Protein AF-A0A1R4KHD8-F1 (afdb_monomer_lite)

Structure (mmCIF, N/CA/C/O backbone):
data_AF-A0A1R4KHD8-F1
#
_entry.id   AF-A0A1R4KHD8-F1
#
loop_
_atom_site.group_PDB
_atom_site.id
_atom_site.type_symbol
_atom_site.label_atom_id
_atom_site.label_alt_id
_atom_site.label_comp_id
_atom_site.label_asym_id
_atom_site.label_entity_id
_atom_site.label_seq_id
_atom_site.pdbx_PDB_ins_code
_atom_site.Cartn_x
_atom_site.Cartn_y
_atom_site.Cartn_z
_atom_site.occupancy
_atom_site.B_iso_or_equiv
_atom_site.auth_seq_id
_atom_site.auth_comp_id
_atom_site.auth_asym_id
_atom_site.auth_atom_id
_atom_site.pdbx_PDB_model_num
ATOM 1 N N . MET A 1 1 ? -5.025 -14.412 -11.985 1.00 46.69 1 MET A N 1
ATOM 2 C CA . MET A 1 1 ? -4.097 -13.845 -12.997 1.00 46.69 1 MET A CA 1
ATOM 3 C C . MET A 1 1 ? -4.315 -12.347 -13.293 1.00 46.69 1 MET A C 1
ATOM 5 O O . MET A 1 1 ? -3.514 -11.776 -14.019 1.00 46.69 1 MET A O 1
ATOM 9 N N . ILE A 1 2 ? -5.329 -11.673 -12.724 1.00 54.00 2 ILE A N 1
ATOM 10 C CA . ILE A 1 2 ? -5.618 -10.249 -13.019 1.00 54.00 2 ILE A CA 1
ATOM 11 C C . ILE A 1 2 ? -4.815 -9.285 -12.113 1.00 54.00 2 ILE A C 1
ATOM 13 O O . ILE A 1 2 ? -4.473 -8.186 -12.538 1.00 54.00 2 ILE A O 1
ATOM 17 N N . PHE A 1 3 ? -4.403 -9.729 -10.918 1.00 66.75 3 PHE A N 1
ATOM 18 C CA . PHE A 1 3 ? -3.704 -8.894 -9.930 1.00 66.75 3 PHE A CA 1
ATOM 19 C C . PHE A 1 3 ? -2.341 -8.356 -10.388 1.00 66.75 3 PHE A C 1
ATOM 21 O O . PHE A 1 3 ? -2.056 -7.189 -10.149 1.00 66.75 3 PHE A O 1
ATOM 28 N N . ASN A 1 4 ? -1.531 -9.142 -11.109 1.00 73.88 4 ASN A N 1
ATOM 29 C CA . ASN A 1 4 ? -0.166 -8.725 -11.473 1.00 73.88 4 ASN A CA 1
ATOM 30 C C . ASN A 1 4 ? -0.104 -7.455 -12.328 1.00 73.88 4 ASN A C 1
ATOM 32 O O . ASN A 1 4 ? 0.875 -6.720 -12.250 1.00 73.88 4 ASN A O 1
ATOM 36 N N . LYS A 1 5 ? -1.120 -7.198 -13.159 1.00 82.38 5 LYS A N 1
ATOM 37 C CA . LYS A 1 5 ? -1.167 -5.970 -13.963 1.00 82.38 5 LYS A CA 1
ATOM 38 C C . LYS A 1 5 ? -1.673 -4.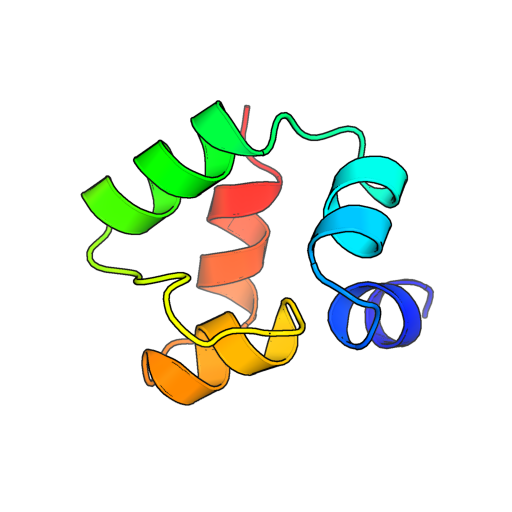789 -13.141 1.00 82.38 5 LYS A C 1
ATOM 40 O O . LYS A 1 5 ? -1.151 -3.693 -13.293 1.00 82.38 5 LYS A O 1
ATOM 45 N N . THR A 1 6 ? -2.644 -5.021 -12.259 1.00 88.00 6 THR A N 1
ATOM 46 C CA . THR A 1 6 ? -3.217 -3.982 -11.395 1.00 88.00 6 THR A CA 1
ATOM 47 C C . THR A 1 6 ? -2.202 -3.460 -10.388 1.00 88.00 6 THR A C 1
ATOM 49 O O . THR A 1 6 ? -2.077 -2.254 -10.229 1.00 88.00 6 THR A O 1
ATOM 52 N N . VAL A 1 7 ? -1.433 -4.342 -9.744 1.00 90.88 7 VAL A N 1
ATOM 53 C CA . VAL A 1 7 ? -0.483 -3.925 -8.700 1.00 90.88 7 VAL A CA 1
ATOM 54 C C . VAL A 1 7 ? 0.733 -3.172 -9.235 1.00 90.88 7 VAL A C 1
ATOM 56 O O . VAL A 1 7 ? 1.332 -2.409 -8.488 1.00 90.88 7 VAL A O 1
ATOM 59 N N . LYS A 1 8 ? 1.059 -3.355 -10.522 1.00 93.12 8 LYS A N 1
ATOM 60 C CA . LYS A 1 8 ? 2.126 -2.641 -11.243 1.00 93.12 8 LYS A CA 1
ATOM 61 C C . LYS A 1 8 ? 1.615 -1.416 -12.008 1.00 93.12 8 LYS A C 1
ATOM 63 O O . LYS A 1 8 ? 2.399 -0.717 -12.644 1.00 93.12 8 LYS A O 1
ATOM 68 N N . ALA A 1 9 ? 0.304 -1.177 -12.013 1.00 93.88 9 ALA A N 1
ATOM 69 C CA . ALA A 1 9 ? -0.256 0.038 -12.582 1.00 93.88 9 ALA A CA 1
ATOM 70 C C . ALA A 1 9 ? -0.003 1.220 -11.631 1.00 93.88 9 ALA A C 1
ATOM 72 O O . ALA A 1 9 ? 0.137 1.009 -10.422 1.00 93.88 9 ALA A O 1
ATOM 73 N N . PRO A 1 10 ? -0.004 2.463 -12.146 1.00 94.44 10 PRO A N 1
ATOM 74 C CA . PRO A 1 10 ? -0.003 3.649 -11.299 1.00 94.44 10 PRO A CA 1
ATOM 75 C C . PRO A 1 10 ? -1.083 3.560 -10.210 1.00 94.44 10 PRO A C 1
ATOM 77 O O . PRO A 1 10 ? -2.215 3.178 -10.512 1.00 94.44 10 PRO A O 1
ATOM 80 N N . ILE A 1 11 ? -0.759 3.911 -8.961 1.00 91.75 11 ILE A N 1
ATOM 81 C CA . ILE A 1 11 ? -1.631 3.750 -7.781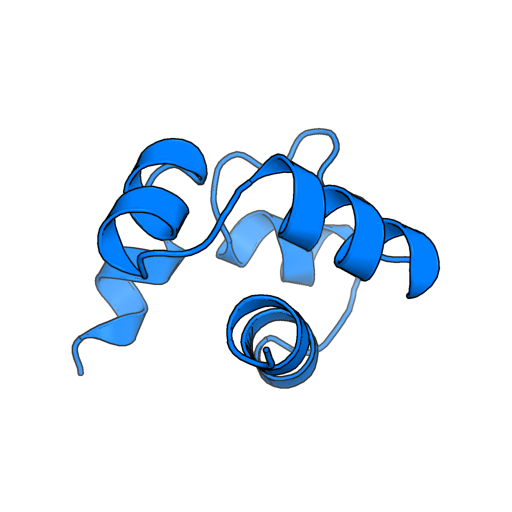 1.00 91.75 11 ILE A CA 1
ATOM 82 C C . ILE A 1 11 ? -3.025 4.327 -8.016 1.00 91.75 11 ILE A C 1
ATOM 84 O O . ILE A 1 11 ? -4.022 3.692 -7.686 1.00 91.75 11 ILE A O 1
ATOM 88 N N . ASN A 1 12 ? -3.117 5.500 -8.641 1.00 90.12 12 ASN A N 1
ATOM 89 C CA . ASN A 1 12 ? -4.391 6.141 -8.955 1.00 90.12 12 ASN A CA 1
ATOM 90 C C . ASN A 1 12 ? -5.252 5.305 -9.923 1.00 90.12 12 ASN A C 1
ATOM 92 O O . ASN A 1 12 ? -6.470 5.224 -9.767 1.00 90.12 12 ASN A O 1
ATOM 96 N N . VAL A 1 13 ? -4.628 4.660 -10.913 1.00 92.38 13 VAL A N 1
ATOM 97 C CA . VAL A 1 13 ? -5.294 3.752 -11.856 1.00 92.38 13 VAL A CA 1
ATOM 98 C C . VAL A 1 13 ? -5.663 2.446 -11.163 1.00 92.38 13 VAL A C 1
ATOM 100 O O . VAL A 1 13 ? -6.777 1.951 -11.345 1.00 92.38 13 VAL A O 1
ATOM 103 N N . ALA A 1 14 ? -4.756 1.901 -10.354 1.00 92.12 14 ALA A N 1
ATOM 104 C CA . ALA A 1 14 ? -4.978 0.675 -9.608 1.00 92.12 14 ALA A CA 1
ATOM 105 C C . ALA A 1 14 ? -6.165 0.833 -8.649 1.00 92.12 14 ALA A C 1
ATOM 107 O O . ALA A 1 14 ? -7.114 0.063 -8.725 1.00 92.12 14 ALA A O 1
ATOM 108 N N . PHE A 1 15 ? -6.188 1.888 -7.836 1.00 90.50 15 PHE A N 1
ATOM 109 C CA . PHE A 1 15 ? -7.259 2.140 -6.871 1.00 90.50 15 PHE A CA 1
ATOM 110 C C . PHE A 1 15 ? -8.608 2.354 -7.558 1.00 90.50 15 PHE A C 1
ATOM 112 O O . PHE A 1 15 ? -9.612 1.778 -7.145 1.00 90.50 15 PHE A O 1
ATOM 119 N N . LYS A 1 16 ? -8.626 3.092 -8.676 1.00 90.88 16 LYS A N 1
ATOM 120 C CA . LYS A 1 16 ? -9.831 3.243 -9.499 1.00 90.88 16 LYS A CA 1
ATOM 121 C C . LYS A 1 16 ? -10.325 1.905 -10.051 1.00 90.88 16 LYS A C 1
ATOM 123 O O . LYS A 1 16 ? -11.525 1.657 -10.058 1.00 90.88 16 LYS A O 1
ATOM 128 N N . THR A 1 17 ? -9.412 1.049 -10.509 1.00 90.81 17 THR A N 1
ATOM 129 C CA . THR A 1 17 ? -9.737 -0.292 -11.027 1.00 90.81 17 THR A CA 1
ATOM 130 C C . THR A 1 17 ? -10.306 -1.192 -9.933 1.00 90.81 17 THR A C 1
ATOM 132 O O . THR A 1 17 ? -11.187 -2.001 -10.199 1.00 90.81 17 THR A O 1
ATOM 135 N N . LEU A 1 18 ? -9.811 -1.033 -8.707 1.00 88.81 18 LEU A N 1
ATOM 136 C CA . LEU A 1 18 ? -10.254 -1.773 -7.531 1.00 88.81 18 LEU A CA 1
ATOM 137 C C . LEU A 1 18 ? -11.528 -1.190 -6.897 1.00 88.81 18 LEU A C 1
ATOM 139 O O . LEU A 1 18 ? -12.090 -1.808 -6.004 1.00 88.81 18 LEU A O 1
ATOM 143 N N . GLY A 1 19 ? -11.997 -0.026 -7.358 1.00 90.75 19 GLY A N 1
ATOM 144 C CA . GLY A 1 19 ? -13.199 0.624 -6.833 1.00 90.75 19 GLY A CA 1
ATOM 145 C C . GLY A 1 19 ? -13.039 1.187 -5.419 1.00 90.75 19 GLY A C 1
ATOM 146 O O . GLY A 1 19 ? -14.039 1.447 -4.758 1.00 90.75 19 GLY A O 1
ATOM 147 N N . VAL A 1 20 ? -11.804 1.388 -4.952 1.00 90.81 20 VAL A N 1
ATOM 148 C CA . VAL A 1 20 ? -11.516 1.829 -3.581 1.00 90.81 20 VAL A CA 1
ATOM 149 C C . VAL A 1 20 ? -11.319 3.342 -3.504 1.00 90.81 20 VAL A C 1
ATOM 151 O O . VAL A 1 20 ? -10.819 3.981 -4.434 1.00 90.81 20 VAL A O 1
ATOM 154 N N . ASN A 1 21 ? -11.691 3.932 -2.368 1.00 91.56 21 ASN A N 1
ATOM 155 C CA . ASN A 1 21 ? -11.449 5.348 -2.105 1.00 91.56 21 ASN A CA 1
ATOM 156 C C . ASN A 1 21 ? -9.989 5.566 -1.676 1.00 91.56 21 ASN A C 1
ATOM 158 O O . ASN A 1 21 ? -9.545 5.015 -0.669 1.00 91.56 21 ASN A O 1
ATOM 162 N N . TYR A 1 22 ? -9.262 6.400 -2.424 1.00 90.56 22 TYR A N 1
ATOM 163 C CA . TYR A 1 22 ? -7.849 6.675 -2.162 1.00 90.56 22 TYR A CA 1
ATOM 164 C C . TYR A 1 22 ? -7.586 7.258 -0.777 1.00 90.56 22 TYR A C 1
ATOM 166 O O . TYR A 1 22 ? -6.679 6.787 -0.103 1.00 90.56 22 TYR A O 1
ATOM 174 N N . GLU A 1 23 ? -8.364 8.246 -0.339 1.00 91.50 23 GLU A N 1
ATOM 175 C CA . GLU A 1 23 ? -8.150 8.905 0.953 1.00 91.50 23 GLU A CA 1
ATOM 176 C C . GLU A 1 23 ? -8.372 7.928 2.111 1.00 91.50 23 GLU A C 1
ATOM 178 O O . GLU A 1 23 ? -7.520 7.821 2.992 1.00 91.50 23 GLU A O 1
ATOM 183 N N . ARG A 1 24 ? -9.451 7.134 2.051 1.00 92.75 24 ARG A N 1
ATOM 184 C CA . ARG A 1 24 ? -9.755 6.091 3.047 1.00 92.75 24 ARG A CA 1
ATOM 185 C C . ARG A 1 24 ? -8.642 5.048 3.125 1.00 92.75 24 ARG A C 1
ATOM 187 O O . ARG A 1 24 ? -8.193 4.697 4.213 1.00 92.75 24 ARG A O 1
ATOM 194 N N . VAL A 1 25 ? -8.182 4.555 1.975 1.00 93.38 25 VAL A N 1
ATOM 195 C CA . VAL A 1 25 ? -7.106 3.557 1.907 1.00 93.38 25 VAL A CA 1
ATOM 196 C C . VAL A 1 25 ? -5.781 4.145 2.390 1.00 93.38 25 VAL A C 1
ATOM 198 O O . VAL A 1 25 ? -5.070 3.497 3.153 1.00 93.38 25 VAL A O 1
ATOM 201 N N . ALA A 1 26 ? -5.454 5.377 1.998 1.00 93.44 26 ALA A N 1
ATOM 202 C CA . ALA A 1 26 ? -4.244 6.068 2.431 1.00 93.44 26 ALA A CA 1
ATOM 203 C C . ALA A 1 26 ? -4.210 6.245 3.954 1.00 93.44 26 ALA A C 1
ATOM 205 O O . ALA A 1 26 ? -3.189 5.972 4.587 1.00 93.44 26 ALA A O 1
ATOM 206 N N . GLU A 1 27 ? -5.329 6.655 4.552 1.00 94.44 27 GLU A N 1
ATOM 207 C CA . GLU A 1 27 ? -5.466 6.771 6.001 1.00 94.44 27 GLU A CA 1
ATOM 208 C C . GLU A 1 27 ? -5.339 5.408 6.691 1.00 94.44 27 GLU A C 1
ATOM 210 O O . GLU A 1 27 ? -4.588 5.266 7.656 1.00 94.44 27 GLU A O 1
ATOM 215 N N . LYS A 1 28 ? -6.003 4.376 6.163 1.00 94.44 28 LYS A N 1
ATOM 216 C CA . LYS A 1 28 ? -5.942 3.016 6.708 1.00 94.44 28 LYS A CA 1
ATOM 217 C C . LYS A 1 28 ? -4.529 2.432 6.665 1.00 94.44 28 LYS A C 1
ATOM 219 O O . LYS A 1 28 ? -4.068 1.883 7.667 1.00 94.44 28 LYS A O 1
ATOM 224 N N . LEU A 1 29 ? -3.822 2.579 5.545 1.00 94.69 29 LEU A N 1
ATOM 225 C CA . LEU A 1 29 ? -2.424 2.164 5.409 1.00 94.69 29 LEU A CA 1
ATOM 226 C C . LEU A 1 29 ? -1.539 2.923 6.405 1.00 94.69 29 LEU A C 1
ATOM 228 O O . LEU A 1 29 ? -0.789 2.296 7.156 1.00 94.69 29 LEU A O 1
ATOM 232 N N . LYS A 1 30 ? -1.707 4.246 6.509 1.00 95.38 30 LYS A N 1
ATOM 233 C CA . LYS A 1 30 ? -0.971 5.085 7.464 1.00 95.38 30 LYS A CA 1
ATOM 234 C C . LYS A 1 30 ? -1.196 4.651 8.916 1.00 95.38 30 LYS A C 1
ATOM 236 O O . LYS A 1 30 ? -0.228 4.525 9.663 1.00 95.38 30 LYS A O 1
ATOM 241 N N . ASN A 1 31 ? -2.438 4.361 9.304 1.00 96.19 31 ASN A N 1
ATOM 242 C CA . ASN A 1 31 ? -2.787 3.872 10.645 1.00 96.19 31 ASN A CA 1
ATOM 243 C C . ASN A 1 31 ? -2.175 2.493 10.954 1.00 96.19 31 ASN A C 1
ATOM 245 O O . ASN A 1 31 ? -2.004 2.143 12.118 1.00 96.19 31 ASN A O 1
ATOM 249 N N . ASN A 1 32 ? -1.793 1.736 9.922 1.00 95.56 32 ASN A N 1
ATOM 250 C CA . ASN A 1 32 ? -1.093 0.455 10.027 1.00 95.56 32 ASN A CA 1
ATOM 251 C C . ASN A 1 32 ? 0.436 0.572 9.878 1.00 95.56 32 ASN A C 1
ATOM 253 O O . ASN A 1 32 ? 1.121 -0.446 9.739 1.00 95.56 32 ASN A O 1
ATOM 257 N N . GLY A 1 33 ? 0.976 1.796 9.906 1.00 95.56 33 GLY A N 1
ATOM 258 C CA . GLY A 1 33 ? 2.408 2.064 9.764 1.00 95.56 33 GLY A CA 1
ATOM 259 C C . GLY A 1 33 ? 2.935 1.892 8.339 1.00 95.56 33 GLY A C 1
ATOM 260 O O . GLY A 1 33 ? 4.139 1.743 8.160 1.00 95.56 33 GLY A O 1
ATOM 261 N N . ILE A 1 34 ? 2.053 1.888 7.335 1.00 96.69 34 ILE A N 1
ATOM 262 C CA . ILE A 1 34 ? 2.402 1.730 5.923 1.00 96.69 34 ILE A CA 1
ATOM 263 C C . ILE A 1 34 ? 2.301 3.092 5.240 1.00 96.69 34 ILE A C 1
ATOM 265 O O . ILE A 1 34 ? 1.228 3.688 5.137 1.00 96.69 34 ILE A O 1
ATOM 269 N N . SER A 1 35 ? 3.436 3.592 4.767 1.00 94.44 35 SER A N 1
ATOM 270 C CA . SER A 1 35 ? 3.521 4.827 4.000 1.00 94.44 35 SER A CA 1
ATOM 271 C C . SER A 1 35 ? 3.240 4.570 2.524 1.00 94.44 35 SER A C 1
ATOM 273 O O . SER A 1 35 ? 3.792 3.652 1.926 1.00 94.44 35 SER A O 1
ATOM 275 N N . ILE A 1 36 ? 2.428 5.423 1.907 1.00 93.00 36 ILE A N 1
ATOM 276 C CA . ILE A 1 36 ? 2.279 5.474 0.443 1.00 93.00 36 ILE A CA 1
ATOM 277 C C . ILE A 1 36 ? 3.149 6.568 -0.187 1.00 93.00 36 ILE A C 1
ATOM 279 O O . ILE A 1 36 ? 3.065 6.824 -1.386 1.00 93.00 36 ILE A O 1
ATOM 283 N N . GLN A 1 37 ? 3.952 7.259 0.625 1.00 88.75 37 GLN A N 1
ATOM 284 C CA . GLN A 1 37 ? 4.821 8.324 0.150 1.00 88.75 37 GLN A CA 1
ATOM 285 C C . GLN A 1 37 ? 5.866 7.732 -0.802 1.00 88.75 37 GLN A C 1
ATOM 287 O O . GLN A 1 37 ? 6.444 6.688 -0.513 1.00 88.75 37 GLN A O 1
ATOM 292 N N . GLU A 1 38 ? 6.064 8.386 -1.949 1.00 88.94 38 GLU A N 1
ATOM 293 C CA . GLU A 1 38 ? 6.984 7.961 -3.023 1.00 88.94 38 GLU A CA 1
ATOM 294 C C . GLU A 1 38 ? 6.595 6.665 -3.760 1.00 88.94 38 GLU A C 1
ATOM 296 O O . GLU A 1 38 ? 7.273 6.279 -4.710 1.00 88.94 38 GLU A O 1
ATOM 301 N N . ALA A 1 39 ? 5.484 6.016 -3.395 1.00 94.06 39 ALA A N 1
ATOM 302 C CA . ALA A 1 39 ? 4.986 4.852 -4.118 1.00 94.06 39 ALA A CA 1
ATOM 303 C C . ALA A 1 39 ? 4.304 5.278 -5.430 1.00 94.06 39 ALA A C 1
ATOM 305 O O . ALA A 1 39 ? 3.402 6.119 -5.434 1.00 94.06 39 ALA A O 1
ATOM 306 N N . VAL A 1 40 ? 4.713 4.678 -6.551 1.00 95.88 40 VAL A N 1
ATOM 307 C CA . VAL A 1 40 ? 4.077 4.891 -7.861 1.00 95.88 40 VAL A CA 1
ATOM 308 C C . VAL A 1 40 ? 3.032 3.811 -8.120 1.00 95.88 40 VAL A C 1
ATOM 310 O O . VAL A 1 40 ? 2.003 4.085 -8.735 1.00 95.88 40 VAL A O 1
ATOM 313 N N . THR A 1 41 ? 3.266 2.601 -7.623 1.00 95.88 41 THR A N 1
ATOM 314 C CA . THR A 1 41 ? 2.448 1.400 -7.805 1.00 95.88 41 THR A CA 1
ATOM 315 C C . THR A 1 41 ? 2.105 0.764 -6.454 1.00 95.88 41 THR A C 1
ATOM 317 O O . THR A 1 41 ? 2.729 1.073 -5.440 1.00 95.88 41 THR A O 1
ATOM 320 N N . ILE A 1 42 ? 1.107 -0.129 -6.408 1.00 94.38 42 ILE A N 1
ATOM 321 C CA . ILE A 1 42 ? 0.810 -0.877 -5.169 1.00 94.38 42 ILE A CA 1
ATOM 322 C C . ILE A 1 42 ? 2.019 -1.742 -4.789 1.00 94.38 42 ILE A C 1
ATOM 324 O O . ILE A 1 42 ? 2.319 -1.899 -3.609 1.00 94.38 42 ILE A O 1
ATOM 328 N N . GLU A 1 43 ? 2.747 -2.239 -5.792 1.00 95.00 43 GLU A N 1
ATOM 329 C CA . GLU A 1 43 ? 3.983 -2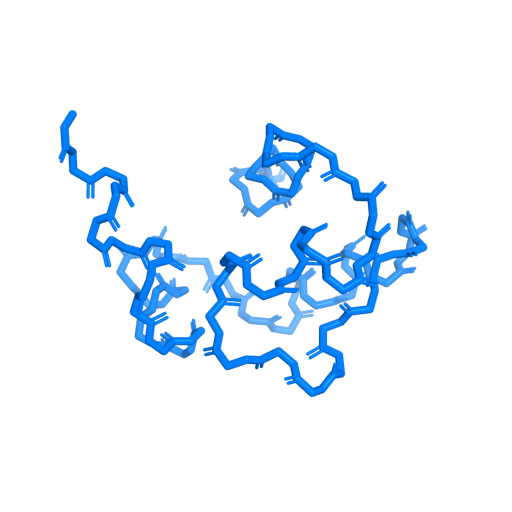.984 -5.583 1.00 95.00 43 GLU A CA 1
ATOM 330 C C . GLU A 1 43 ? 5.049 -2.170 -4.842 1.00 95.00 43 GLU A C 1
ATOM 332 O O . GLU A 1 43 ? 5.642 -2.666 -3.883 1.00 95.00 43 GLU A O 1
ATOM 337 N N . ASP A 1 44 ? 5.205 -0.893 -5.190 1.00 96.44 44 ASP A N 1
ATOM 338 C CA . ASP A 1 44 ? 6.121 0.001 -4.477 1.00 96.44 44 ASP A CA 1
ATOM 339 C C . ASP A 1 44 ? 5.726 0.168 -3.006 1.00 96.44 44 ASP A C 1
ATOM 341 O O . ASP A 1 44 ? 6.599 0.296 -2.155 1.00 96.44 44 ASP A O 1
ATOM 345 N N . ILE A 1 45 ? 4.430 0.119 -2.668 1.00 95.62 45 ILE A N 1
ATOM 346 C CA . ILE A 1 45 ? 3.976 0.234 -1.275 1.00 95.62 45 ILE A CA 1
ATOM 347 C C . ILE A 1 45 ? 4.568 -0.902 -0.438 1.00 95.62 45 ILE A C 1
ATOM 349 O O . ILE A 1 45 ? 5.198 -0.636 0.584 1.00 95.62 45 ILE A O 1
ATOM 353 N N . TRP A 1 46 ? 4.399 -2.168 -0.827 1.00 95.25 46 TRP A N 1
ATOM 354 C CA . TRP A 1 46 ? 4.920 -3.254 0.011 1.00 95.2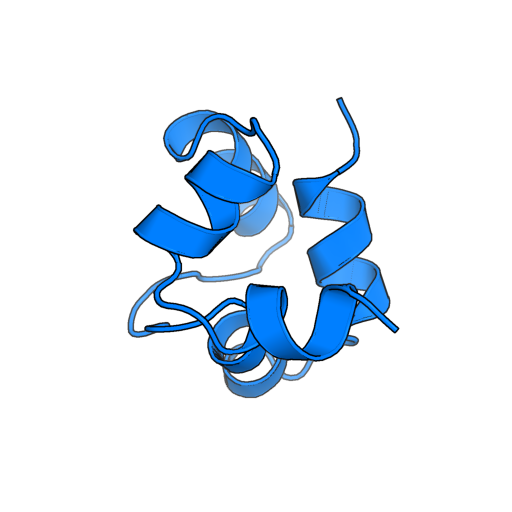5 46 TRP A CA 1
ATOM 355 C C . TRP A 1 46 ? 6.449 -3.353 -0.032 1.00 95.25 46 TRP A C 1
ATOM 357 O O . TRP A 1 46 ? 7.050 -3.699 0.986 1.00 95.25 46 TRP A O 1
ATOM 367 N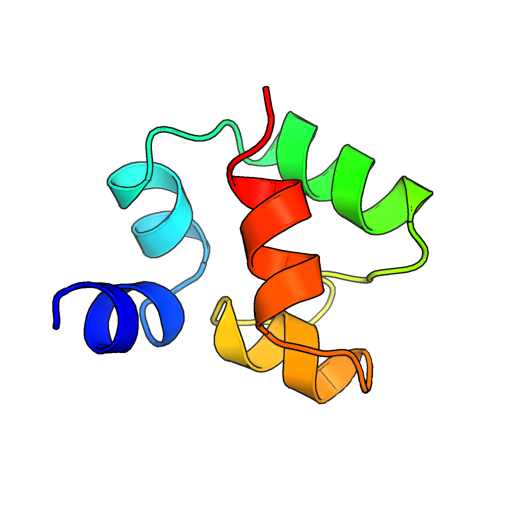 N . ILE A 1 47 ? 7.081 -2.987 -1.157 1.00 95.19 47 ILE A N 1
ATOM 368 C CA . ILE A 1 47 ? 8.546 -2.925 -1.281 1.00 95.19 47 ILE A CA 1
ATOM 369 C C . ILE A 1 47 ? 9.116 -1.856 -0.340 1.00 95.19 47 ILE A C 1
ATOM 371 O O . ILE A 1 47 ? 9.964 -2.168 0.493 1.00 95.19 47 ILE A O 1
ATOM 375 N N . ASN A 1 48 ? 8.613 -0.621 -0.408 1.00 96.25 48 ASN A N 1
ATOM 376 C CA . ASN A 1 48 ? 9.132 0.507 0.373 1.00 96.25 48 ASN A CA 1
ATOM 377 C C . ASN A 1 48 ? 8.906 0.324 1.879 1.00 96.25 48 ASN A C 1
ATOM 379 O O . ASN A 1 48 ? 9.706 0.774 2.699 1.00 96.25 48 ASN A O 1
ATOM 383 N N . ASN A 1 49 ? 7.833 -0.372 2.258 1.00 96.00 49 ASN A N 1
ATOM 384 C CA . ASN A 1 49 ? 7.490 -0.622 3.657 1.00 96.00 49 ASN A CA 1
ATOM 385 C C . ASN A 1 49 ? 8.019 -1.959 4.188 1.00 96.00 49 ASN A C 1
ATOM 387 O O . ASN A 1 49 ? 7.726 -2.301 5.333 1.00 96.00 49 ASN A O 1
ATOM 391 N N . HIS A 1 50 ? 8.783 -2.712 3.386 1.00 95.44 50 HIS A N 1
ATOM 392 C CA . HIS A 1 50 ? 9.333 -4.021 3.759 1.00 95.44 50 HIS A CA 1
ATOM 393 C C . HIS A 1 50 ? 8.266 -4.958 4.350 1.00 95.44 50 HIS A C 1
ATOM 395 O O . HIS A 1 50 ? 8.479 -5.627 5.363 1.00 95.44 50 HIS A O 1
ATOM 401 N N . THR A 1 51 ? 7.082 -4.965 3.740 1.00 95.38 51 THR A N 1
ATOM 402 C CA . THR A 1 51 ? 5.929 -5.725 4.223 1.00 95.38 51 THR A CA 1
ATOM 403 C C . THR A 1 51 ? 5.443 -6.713 3.172 1.00 95.38 51 THR A C 1
ATOM 405 O O . THR A 1 51 ? 5.911 -6.707 2.034 1.00 95.38 51 THR A O 1
ATOM 408 N N . SER A 1 52 ? 4.540 -7.613 3.556 1.00 95.06 52 SER A N 1
ATOM 409 C CA . SER A 1 52 ? 4.031 -8.606 2.620 1.00 95.06 52 SER A CA 1
ATOM 410 C C . SER A 1 52 ? 3.015 -7.978 1.657 1.00 95.06 52 SER A C 1
ATOM 412 O O . SER A 1 52 ? 2.230 -7.112 2.069 1.00 95.06 52 SER A O 1
ATOM 414 N N . PRO A 1 53 ? 2.988 -8.412 0.384 1.00 93.19 53 PRO A N 1
ATOM 415 C CA . PRO A 1 53 ? 1.947 -8.007 -0.554 1.00 93.19 53 PRO A CA 1
ATOM 416 C C . PRO A 1 53 ? 0.544 -8.281 -0.004 1.00 93.19 53 PRO A C 1
ATOM 418 O O . PRO A 1 53 ? -0.337 -7.436 -0.138 1.00 93.19 53 PRO A O 1
ATOM 421 N N . GLU A 1 54 ? 0.349 -9.419 0.669 1.00 92.62 54 GLU A N 1
ATOM 422 C CA . GLU A 1 54 ? -0.931 -9.827 1.253 1.00 92.62 54 GLU A CA 1
ATOM 423 C C . GLU A 1 54 ? -1.439 -8.789 2.254 1.00 92.62 54 GLU A C 1
ATOM 425 O O . GLU A 1 54 ? -2.570 -8.336 2.127 1.00 92.62 54 GLU A O 1
ATOM 430 N N . LYS A 1 55 ? -0.584 -8.311 3.171 1.00 93.94 55 LYS A N 1
ATOM 431 C CA . LYS A 1 55 ? -0.983 -7.308 4.167 1.00 93.94 55 LYS A CA 1
ATOM 432 C C . LYS A 1 55 ? -1.453 -6.010 3.511 1.00 93.94 55 LYS A C 1
ATOM 434 O O . LYS A 1 55 ? -2.417 -5.400 3.964 1.00 93.94 55 LYS A O 1
ATOM 439 N N . VAL A 1 56 ? -0.766 -5.565 2.459 1.00 94.31 56 VAL A N 1
ATOM 440 C CA . VAL A 1 56 ? -1.142 -4.342 1.735 1.00 94.31 56 VAL A CA 1
ATOM 441 C C . VAL A 1 56 ? -2.457 -4.539 0.988 1.00 94.31 56 VAL A C 1
ATOM 443 O O . VAL A 1 56 ? -3.325 -3.674 1.057 1.00 94.31 56 VAL A O 1
ATOM 446 N N . ILE A 1 57 ? -2.626 -5.672 0.305 1.00 92.38 57 ILE A N 1
ATOM 447 C CA . ILE A 1 57 ? -3.854 -5.977 -0.434 1.00 92.38 57 ILE A CA 1
ATOM 448 C C . ILE A 1 57 ? -5.048 -6.118 0.508 1.00 92.38 57 ILE A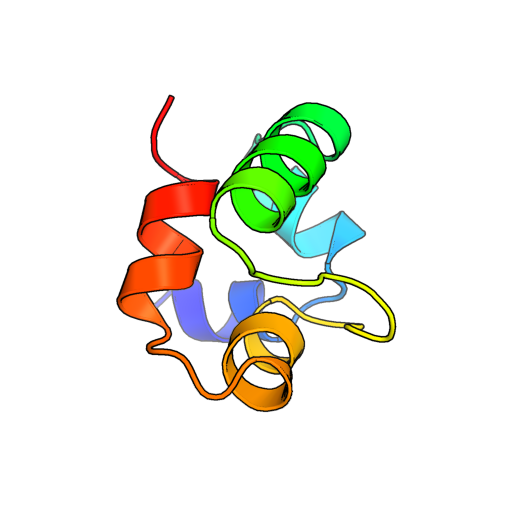 C 1
ATOM 450 O O . ILE A 1 57 ? -6.092 -5.542 0.213 1.00 92.38 57 ILE A O 1
ATOM 454 N N . ASP A 1 58 ? -4.891 -6.796 1.643 1.00 92.94 58 ASP A N 1
ATOM 455 C CA . ASP A 1 58 ? -5.948 -6.940 2.646 1.00 92.94 58 ASP A CA 1
ATOM 456 C C . ASP A 1 58 ? -6.409 -5.567 3.136 1.00 92.94 58 ASP A C 1
ATOM 458 O O . ASP A 1 58 ? -7.595 -5.258 3.092 1.00 92.94 58 ASP A O 1
ATOM 462 N N . LEU A 1 59 ? -5.475 -4.677 3.486 1.00 93.56 59 LEU A N 1
ATOM 463 C CA . LEU A 1 59 ? -5.819 -3.326 3.933 1.00 93.56 59 LEU A CA 1
ATOM 464 C C . LEU A 1 59 ? -6.506 -2.487 2.846 1.00 93.56 59 LEU A C 1
ATOM 466 O O . LEU A 1 59 ? -7.348 -1.657 3.182 1.00 93.56 59 LEU A O 1
ATOM 470 N N . ILE A 1 60 ? -6.167 -2.693 1.571 1.00 92.31 60 ILE A N 1
ATOM 471 C CA . ILE A 1 60 ? -6.801 -2.008 0.435 1.00 92.31 60 ILE A CA 1
ATOM 472 C C . ILE A 1 60 ? -8.220 -2.537 0.180 1.00 92.31 60 ILE A C 1
ATOM 474 O O . ILE A 1 60 ? -9.103 -1.747 -0.138 1.00 92.31 60 ILE A O 1
ATOM 478 N N . MET A 1 61 ? -8.421 -3.854 0.273 1.00 89.56 61 MET A N 1
ATOM 479 C CA . MET A 1 61 ? -9.667 -4.537 -0.111 1.00 89.56 61 MET A CA 1
ATOM 480 C C . MET A 1 61 ? -10.698 -4.628 1.007 1.00 89.56 61 MET A C 1
ATOM 482 O O . MET A 1 61 ? -11.876 -4.839 0.738 1.00 89.56 61 MET A O 1
ATOM 486 N N . GLU A 1 62 ? -10.257 -4.547 2.253 1.00 79.81 62 GLU A N 1
ATOM 487 C CA . GLU A 1 62 ? -11.130 -4.672 3.409 1.00 79.81 62 GLU A CA 1
ATOM 488 C C . GLU A 1 62 ? -11.902 -3.358 3.619 1.00 79.81 62 GLU A C 1
ATOM 490 O O . GLU A 1 62 ? -11.302 -2.302 3.852 1.00 79.81 62 GLU A O 1
ATOM 495 N N . ASP A 1 63 ? -13.231 -3.450 3.515 1.00 58.84 63 ASP A N 1
ATOM 496 C CA . ASP A 1 63 ? -14.188 -2.379 3.809 1.00 58.84 63 ASP A CA 1
ATOM 497 C C . ASP A 1 63 ? -14.249 -2.073 5.311 1.00 58.84 63 ASP A C 1
ATOM 499 O O . ASP A 1 63 ? -14.715 -2.924 6.095 1.00 58.84 63 ASP A O 1
#

pLDDT: mean 90.21, std 9.74, range [46.69, 96.69]

Radius of gyration: 10.32 Å; chains: 1; bounding box: 24×23×25 Å

Foldseek 3Di:
DPVVVLQPAFCVSSLVVLVFDPVQLQVQCVVVVFHCPPPRGNVSRCVVSVHDSVVSVCSRNPD

Secondary structure (DSSP, 8-state):
--HHHHHTSBHHHHHHHHT--HHHHHHHHHHTT---TT-SBHHHHHHHTT--HHHHHHHHH--

Sequence (63 aa):
MIFNKTVKAPINVAFKTLGVNYERVAEKLKNNGISIQEAVTIEDIWINNHTSPEKVIDLIMED